Protein AF-Q2LK10-F1 (afdb_monomer)

Foldseek 3Di:
DVVLVVVLVVVCVVPVADDPVVLVVSCVVVVHDSVVSGD

Organism: Rana temporaria (NCBI:txid8407)

InterPro domains:
  IPR001356 Homeodomain [PF00046] (2-39)
  IPR001356 Homeodomain [PS50071] (1-39)
  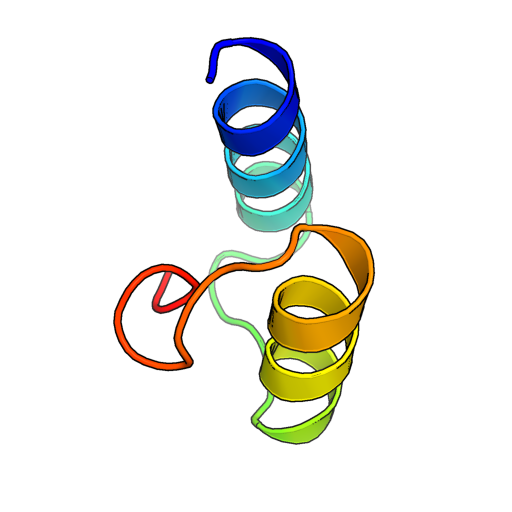IPR001356 Homeodomain [cd00086] (1-39)
  IPR009057 Homedomain-like superfamily [SSF46689] (1-39)

Structure (mmCIF, N/CA/C/O backbone):
data_AF-Q2LK10-F1
#
_entry.id   AF-Q2LK10-F1
#
loop_
_atom_site.group_PDB
_atom_site.id
_atom_site.type_symbol
_atom_site.label_atom_id
_atom_site.label_alt_id
_atom_site.label_comp_id
_atom_site.label_asym_id
_atom_site.label_entity_id
_atom_site.label_seq_id
_atom_site.pdbx_PDB_ins_code
_atom_site.Cartn_x
_atom_site.Cartn_y
_atom_site.Cartn_z
_atom_site.occupancy
_atom_site.B_iso_or_equiv
_atom_site.auth_seq_id
_atom_site.auth_comp_id
_atom_site.auth_asym_id
_atom_site.auth_atom_id
_atom_site.pdbx_PDB_model_num
ATOM 1 N N . SER A 1 1 ? 8.008 1.087 -12.157 1.00 64.81 1 SER A N 1
ATOM 2 C 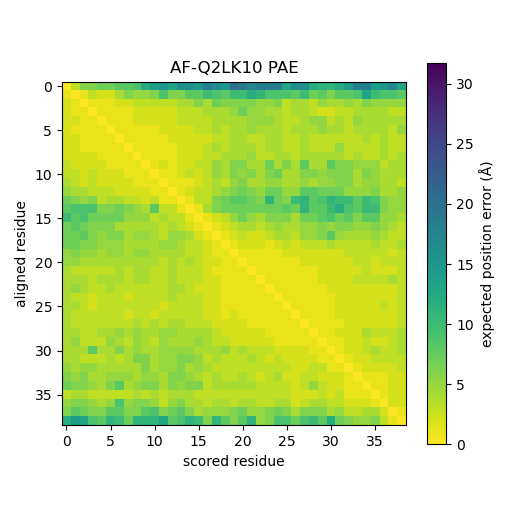CA . SER A 1 1 ? 8.306 2.344 -11.441 1.00 64.81 1 SER A CA 1
ATOM 3 C C . SER A 1 1 ? 7.191 3.387 -11.494 1.00 64.81 1 SER A C 1
ATOM 5 O O . SER A 1 1 ? 6.562 3.562 -10.466 1.00 64.81 1 SER A O 1
ATOM 7 N N . LYS A 1 2 ? 6.862 4.050 -12.624 1.00 80.25 2 LYS A N 1
ATOM 8 C CA . LYS A 1 2 ? 5.761 5.058 -12.649 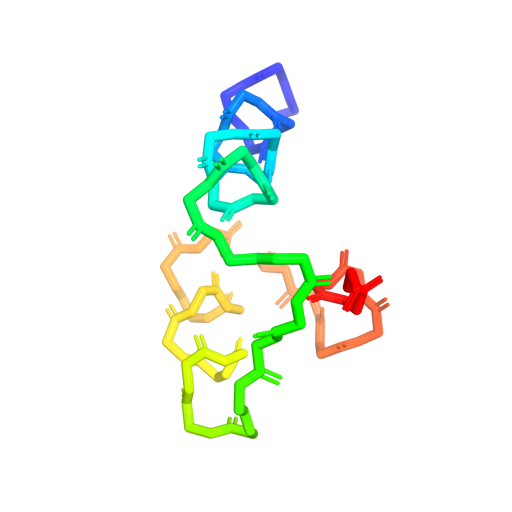1.00 80.25 2 LYS A CA 1
ATOM 9 C C . LYS A 1 2 ? 4.364 4.472 -12.383 1.00 80.25 2 LYS A C 1
ATOM 11 O O . LYS A 1 2 ? 3.556 5.099 -11.719 1.00 80.25 2 LYS A O 1
ATOM 16 N N . PHE A 1 3 ? 4.119 3.252 -12.862 1.00 85.94 3 PHE A N 1
ATOM 17 C CA . PHE A 1 3 ? 2.870 2.520 -12.626 1.00 85.94 3 PHE A CA 1
ATOM 18 C C . PHE A 1 3 ? 2.645 2.197 -11.140 1.00 85.94 3 PHE A C 1
ATOM 20 O O . PHE A 1 3 ? 1.578 2.453 -10.608 1.00 85.94 3 PHE A O 1
ATOM 27 N N . GLN A 1 4 ? 3.677 1.698 -10.452 1.00 84.56 4 GLN A N 1
ATOM 28 C CA . GLN A 1 4 ? 3.596 1.358 -9.025 1.00 84.56 4 GLN A CA 1
ATOM 29 C C . GLN A 1 4 ? 3.290 2.590 -8.164 1.00 84.56 4 GLN A C 1
ATOM 31 O O . GLN A 1 4 ? 2.532 2.485 -7.210 1.00 84.56 4 GLN A O 1
ATOM 36 N N . LEU A 1 5 ? 3.855 3.750 -8.524 1.00 84.94 5 LEU A N 1
ATOM 37 C CA . LEU A 1 5 ? 3.586 5.008 -7.832 1.00 84.94 5 LEU A CA 1
ATOM 38 C C . LEU A 1 5 ? 2.130 5.457 -8.021 1.00 84.94 5 LEU A C 1
ATOM 40 O O . LEU A 1 5 ? 1.470 5.745 -7.033 1.00 84.94 5 LEU A O 1
ATOM 44 N N . ALA A 1 6 ? 1.613 5.425 -9.253 1.00 89.31 6 ALA A N 1
ATOM 45 C CA . ALA A 1 6 ? 0.227 5.802 -9.536 1.00 89.31 6 ALA A CA 1
ATOM 46 C C . ALA A 1 6 ? -0.794 4.921 -8.788 1.00 89.31 6 ALA A C 1
ATOM 48 O O . ALA A 1 6 ? -1.814 5.415 -8.318 1.00 89.31 6 ALA A O 1
ATOM 49 N N . GLU A 1 7 ? -0.503 3.626 -8.637 1.00 87.50 7 GLU A N 1
ATOM 50 C CA . GLU A 1 7 ? -1.350 2.696 -7.878 1.00 87.50 7 GLU A CA 1
ATOM 51 C C . GLU A 1 7 ? -1.338 2.997 -6.369 1.00 87.50 7 GLU A C 1
ATOM 53 O O . GLU A 1 7 ? -2.381 2.927 -5.722 1.00 87.50 7 GLU A O 1
ATOM 58 N N . LEU A 1 8 ? -0.176 3.356 -5.809 1.00 86.56 8 LEU A N 1
ATOM 59 C CA . LEU A 1 8 ? -0.049 3.746 -4.400 1.00 86.56 8 LEU A CA 1
ATOM 60 C C . LEU A 1 8 ? -0.717 5.097 -4.118 1.00 86.56 8 LEU A C 1
ATOM 62 O O . LEU A 1 8 ? -1.430 5.228 -3.129 1.00 86.56 8 LEU A O 1
ATOM 66 N N . GLU A 1 9 ? -0.530 6.080 -5.001 1.00 87.75 9 GLU A N 1
ATOM 67 C CA . GLU A 1 9 ? -1.195 7.386 -4.924 1.00 87.75 9 GLU A CA 1
ATOM 68 C C . GLU A 1 9 ? -2.720 7.239 -5.044 1.00 87.75 9 GLU A C 1
ATOM 70 O O . GLU A 1 9 ? -3.465 7.875 -4.301 1.00 87.75 9 GLU A O 1
ATOM 75 N N . GLY A 1 10 ? -3.191 6.357 -5.933 1.00 86.44 10 GLY A N 1
ATOM 76 C CA . GLY A 1 10 ? -4.605 6.015 -6.073 1.00 86.44 10 GLY A CA 1
ATOM 77 C C . GLY A 1 10 ? -5.199 5.395 -4.808 1.00 86.44 10 GLY A C 1
ATOM 78 O O . GLY A 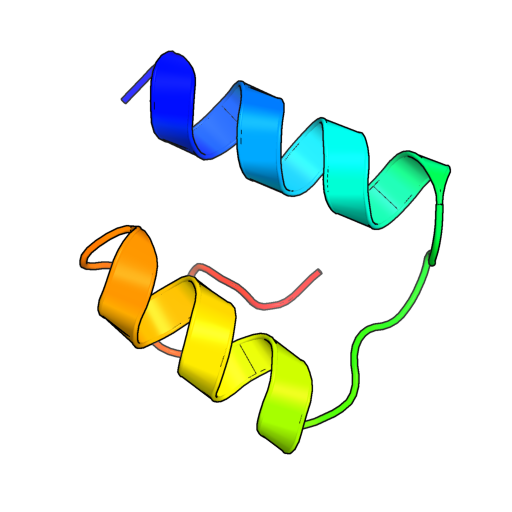1 10 ? -6.276 5.803 -4.379 1.00 86.44 10 GLY A O 1
ATOM 79 N N . GLU A 1 11 ? -4.497 4.448 -4.183 1.00 84.88 11 GLU A N 1
ATOM 80 C CA . GLU A 1 11 ? -4.950 3.836 -2.930 1.00 84.88 11 GLU A CA 1
ATOM 81 C C . GLU A 1 11 ? -4.936 4.852 -1.773 1.00 84.88 11 GLU A C 1
ATOM 83 O O . GLU A 1 11 ? -5.908 4.900 -1.028 1.00 84.88 11 GLU A O 1
ATOM 88 N N . PHE A 1 12 ? -3.927 5.730 -1.678 1.00 84.19 12 PHE A N 1
ATOM 89 C CA . PHE A 1 12 ? -3.872 6.803 -0.672 1.00 84.19 12 PHE A CA 1
ATOM 90 C C . PHE A 1 12 ? -5.030 7.806 -0.802 1.00 84.19 12 PHE A C 1
ATOM 92 O O . PHE A 1 12 ? -5.607 8.224 0.199 1.00 84.19 12 PHE A O 1
ATOM 99 N N . MET A 1 13 ? -5.417 8.168 -2.031 1.00 82.62 13 MET A N 1
ATOM 100 C CA . MET A 1 13 ? -6.570 9.049 -2.268 1.00 82.62 13 MET A CA 1
ATOM 101 C C . MET A 1 13 ? -7.903 8.436 -1.810 1.00 82.62 13 MET A C 1
ATOM 103 O O .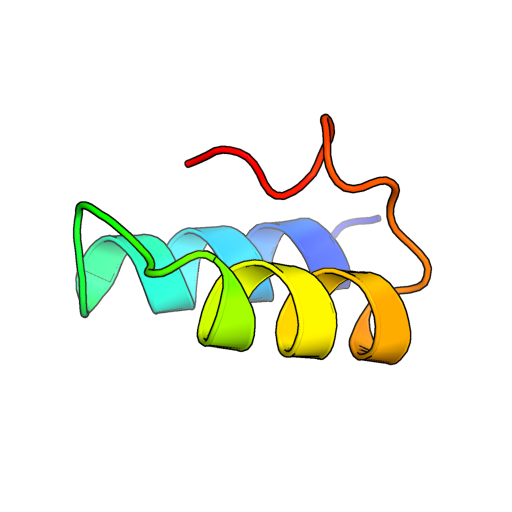 MET A 1 13 ? -8.834 9.176 -1.498 1.00 82.62 13 MET A O 1
ATOM 107 N N . VAL A 1 14 ? -8.012 7.102 -1.787 1.00 82.81 14 VAL A N 1
ATOM 108 C CA . VAL A 1 14 ? -9.224 6.379 -1.364 1.00 82.81 14 VAL A CA 1
ATOM 109 C C . VAL A 1 14 ? -9.181 6.045 0.128 1.00 82.81 14 VAL A C 1
ATOM 111 O O . VAL A 1 14 ? -10.204 6.134 0.803 1.00 82.81 14 VAL A O 1
ATOM 114 N N . ASN A 1 15 ? -8.009 5.679 0.645 1.00 81.19 15 ASN A N 1
ATOM 115 C CA . ASN A 1 15 ? -7.765 5.326 2.034 1.00 81.19 15 ASN A CA 1
ATOM 116 C C . ASN A 1 15 ? -6.383 5.836 2.454 1.00 81.19 15 ASN A C 1
ATOM 118 O O . ASN A 1 15 ? -5.362 5.267 2.072 1.00 81.19 15 ASN A O 1
ATOM 122 N N . GLU A 1 16 ? -6.356 6.846 3.323 1.00 80.00 16 GLU A N 1
ATOM 123 C CA . GLU A 1 16 ? -5.106 7.389 3.878 1.00 80.00 16 GLU A CA 1
ATOM 124 C C . GLU A 1 16 ? -4.299 6.325 4.650 1.00 80.00 16 GLU A C 1
ATOM 126 O O . GLU A 1 16 ? -3.084 6.429 4.770 1.00 80.00 16 GLU A O 1
ATOM 131 N N . PHE A 1 17 ? -4.964 5.261 5.122 1.00 83.25 17 PHE A N 1
ATOM 132 C CA . PHE A 1 17 ? -4.339 4.130 5.802 1.00 83.25 17 PHE A CA 1
ATOM 133 C C . PHE A 1 17 ? -4.846 2.798 5.250 1.00 83.25 17 PHE A C 1
ATOM 135 O O . PHE A 1 17 ? -6.053 2.571 5.149 1.00 83.25 17 PHE A O 1
ATOM 142 N N . ILE A 1 18 ? -3.928 1.863 4.992 1.00 84.94 18 ILE A N 1
ATOM 143 C CA . ILE A 1 18 ? -4.271 0.510 4.536 1.00 84.94 18 ILE A CA 1
ATOM 144 C C . ILE A 1 18 ? -4.042 -0.551 5.617 1.00 84.94 18 ILE A C 1
ATOM 146 O O . ILE A 1 18 ? -3.057 -0.548 6.368 1.00 84.94 18 ILE A O 1
ATOM 150 N N . THR A 1 19 ? -4.954 -1.523 5.679 1.00 88.56 19 THR A N 1
ATOM 151 C CA . THR A 1 19 ? -4.841 -2.663 6.596 1.00 88.56 19 THR A CA 1
ATOM 152 C C . THR A 1 19 ? -3.673 -3.574 6.208 1.00 88.56 19 THR A C 1
ATOM 154 O O . THR A 1 19 ? -3.210 -3.579 5.068 1.00 88.56 19 THR A O 1
ATOM 157 N N . ARG A 1 20 ? -3.207 -4.415 7.142 1.00 88.44 20 ARG A N 1
ATOM 158 C CA . ARG A 1 20 ? -2.142 -5.400 6.868 1.00 88.44 20 ARG A CA 1
ATOM 159 C C . ARG A 1 20 ? -2.503 -6.361 5.728 1.00 88.44 20 ARG A C 1
ATOM 161 O O . ARG A 1 20 ? -1.626 -6.744 4.963 1.00 88.44 20 ARG A O 1
ATOM 168 N N . GLN A 1 21 ? -3.776 -6.744 5.616 1.00 89.38 21 GLN A N 1
ATOM 169 C CA . GLN A 1 21 ? -4.250 -7.586 4.518 1.00 89.38 21 GLN A CA 1
ATOM 170 C C . GLN A 1 21 ? -4.106 -6.855 3.181 1.00 89.38 21 GLN A C 1
ATOM 172 O O . GLN A 1 21 ? -3.479 -7.378 2.265 1.00 89.38 21 GLN A O 1
ATOM 177 N N . ARG A 1 22 ? -4.616 -5.621 3.103 1.00 86.44 22 ARG A N 1
ATOM 178 C CA . ARG A 1 22 ? -4.565 -4.826 1.876 1.00 86.44 22 ARG A CA 1
ATOM 179 C C . ARG A 1 22 ? -3.131 -4.511 1.451 1.00 86.44 22 ARG A C 1
ATOM 181 O O . ARG A 1 22 ? -2.800 -4.571 0.272 1.00 86.44 22 ARG A O 1
ATOM 188 N N . ARG A 1 23 ? -2.258 -4.264 2.427 1.00 89.25 23 ARG A N 1
ATOM 189 C CA . ARG A 1 23 ? -0.821 -4.072 2.224 1.00 89.25 23 ARG A CA 1
ATOM 190 C C . ARG A 1 23 ? -0.157 -5.293 1.588 1.00 89.25 23 ARG A C 1
ATOM 192 O O . ARG A 1 23 ? 0.610 -5.142 0.643 1.00 89.25 23 ARG A O 1
ATOM 199 N N . ARG A 1 24 ? -0.505 -6.498 2.048 1.00 90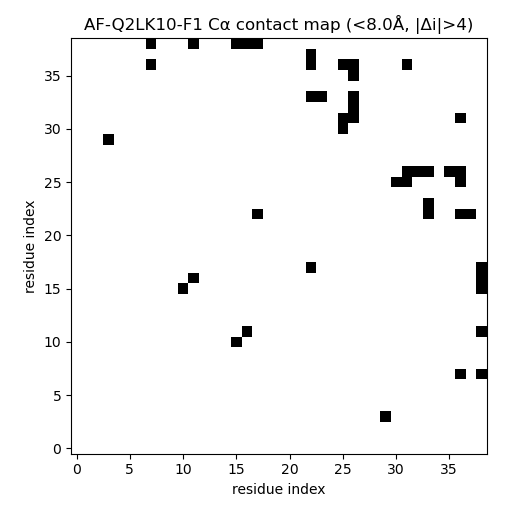.19 24 ARG A N 1
ATOM 200 C CA . ARG A 1 24 ? -0.003 -7.751 1.471 1.00 90.19 24 ARG A CA 1
ATOM 201 C C . ARG A 1 24 ? -0.475 -7.945 0.029 1.00 90.19 24 ARG A C 1
ATOM 203 O O . ARG A 1 24 ? 0.338 -8.251 -0.831 1.00 90.19 24 ARG A O 1
ATOM 210 N N . GLU A 1 25 ? -1.748 -7.672 -0.249 1.00 91.06 25 GLU A N 1
ATOM 211 C CA . GLU A 1 25 ? -2.299 -7.728 -1.613 1.00 91.06 25 GLU A CA 1
ATOM 212 C C . GLU A 1 25 ? -1.577 -6.764 -2.572 1.00 91.06 25 GLU A C 1
ATOM 214 O O . GLU A 1 25 ? -1.248 -7.139 -3.697 1.00 91.06 25 GLU A O 1
ATOM 219 N N . LEU A 1 26 ? -1.292 -5.533 -2.129 1.00 89.44 26 LEU A N 1
ATOM 220 C CA . LEU A 1 26 ? -0.535 -4.552 -2.914 1.00 89.44 26 LEU A CA 1
ATOM 221 C C . LEU A 1 26 ? 0.928 -4.966 -3.115 1.00 89.44 26 LEU A C 1
ATOM 223 O O . LEU A 1 26 ? 1.453 -4.819 -4.217 1.00 89.44 26 LEU A O 1
ATOM 227 N N . SER A 1 27 ? 1.570 -5.487 -2.070 1.00 91.56 27 SER A N 1
ATOM 228 C CA . SER A 1 27 ? 2.942 -6.006 -2.105 1.00 91.56 27 SER A CA 1
ATOM 229 C C . SER A 1 27 ? 3.078 -7.109 -3.158 1.00 91.56 27 SER A C 1
ATOM 231 O O . SER A 1 27 ? 3.936 -7.006 -4.037 1.00 91.56 27 SER A O 1
ATOM 233 N N . ASP A 1 28 ? 2.166 -8.085 -3.136 1.00 92.12 28 ASP A N 1
ATOM 234 C CA . ASP A 1 28 ? 2.152 -9.219 -4.062 1.00 92.12 28 ASP A CA 1
ATOM 235 C C . ASP A 1 28 ? 1.830 -8.776 -5.503 1.00 92.12 28 ASP A C 1
ATOM 237 O O . ASP A 1 28 ? 2.471 -9.230 -6.450 1.00 92.12 28 ASP A O 1
ATOM 241 N N . ARG A 1 29 ? 0.876 -7.849 -5.692 1.00 91.62 29 ARG A N 1
ATOM 242 C CA . ARG A 1 29 ? 0.476 -7.356 -7.026 1.00 91.62 29 ARG A CA 1
ATOM 243 C C . ARG A 1 29 ? 1.539 -6.480 -7.687 1.00 91.62 29 ARG A C 1
ATOM 245 O O . ARG A 1 29 ? 1.708 -6.533 -8.903 1.00 91.62 29 ARG A O 1
ATOM 252 N N . LEU A 1 30 ? 2.206 -5.629 -6.909 1.00 90.44 30 LEU A N 1
ATOM 253 C CA . LEU A 1 30 ? 3.178 -4.655 -7.413 1.00 90.44 30 LEU A CA 1
ATOM 254 C C . LEU A 1 30 ? 4.625 -5.150 -7.336 1.00 90.44 30 LEU A C 1
ATOM 256 O O . LEU A 1 30 ? 5.529 -4.408 -7.735 1.00 90.44 30 LEU A O 1
ATOM 260 N N . SER A 1 31 ? 4.847 -6.369 -6.835 1.00 90.56 31 SER A N 1
ATOM 261 C CA . SER A 1 31 ? 6.174 -6.925 -6.551 1.00 90.56 31 SER A CA 1
ATOM 262 C C . SER A 1 31 ? 7.027 -5.963 -5.711 1.00 90.56 31 SER A C 1
ATOM 264 O O . SER A 1 31 ? 8.193 -5.709 -6.016 1.00 90.56 31 SER A O 1
ATOM 266 N N . LEU A 1 32 ? 6.413 -5.376 -4.681 1.00 88.38 32 LEU A N 1
ATOM 267 C CA . LEU A 1 32 ? 7.029 -4.444 -3.731 1.00 88.38 32 LEU A CA 1
ATOM 268 C C . LEU A 1 32 ? 7.166 -5.111 -2.364 1.00 88.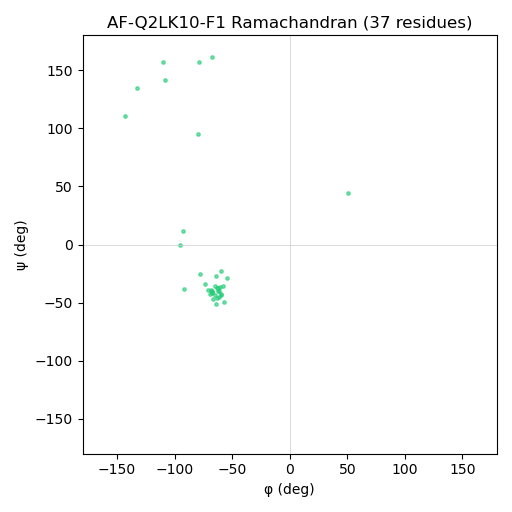38 32 LEU A C 1
ATOM 270 O O . LEU A 1 32 ? 6.418 -6.029 -2.052 1.00 88.38 32 LEU A O 1
ATOM 274 N N . SER A 1 33 ? 8.082 -4.645 -1.517 1.00 88.75 33 SER A N 1
ATOM 275 C CA . SER A 1 33 ? 8.181 -5.133 -0.136 1.00 88.75 33 SER A CA 1
ATOM 276 C C . SER A 1 33 ? 7.118 -4.504 0.767 1.00 88.75 33 SER A C 1
ATOM 278 O O . SER A 1 33 ? 6.673 -3.387 0.510 1.00 88.75 33 SER A O 1
ATOM 280 N N . ASP A 1 34 ? 6.773 -5.166 1.879 1.00 82.44 34 ASP A N 1
ATOM 281 C CA . ASP A 1 34 ? 5.814 -4.646 2.878 1.00 82.44 34 ASP A CA 1
ATOM 282 C C . ASP A 1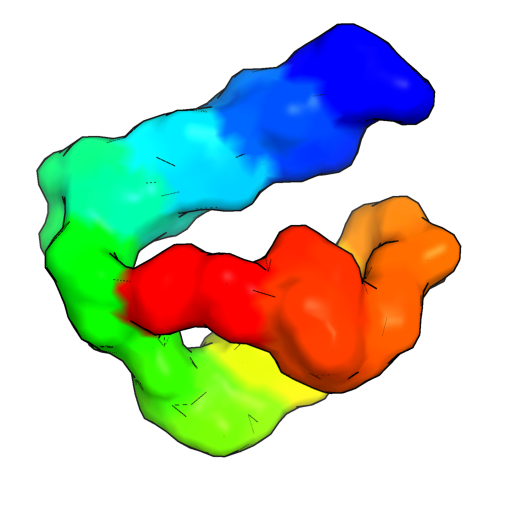 34 ? 6.202 -3.247 3.398 1.00 82.44 34 ASP A C 1
ATOM 284 O O . ASP A 1 34 ? 5.349 -2.428 3.732 1.00 82.44 34 ASP A O 1
ATOM 288 N N . GLN A 1 35 ? 7.505 -2.945 3.409 1.00 85.12 35 GLN A N 1
ATOM 289 C CA . GLN A 1 35 ? 8.027 -1.633 3.779 1.00 85.12 35 GLN A CA 1
ATOM 290 C C . GLN A 1 35 ? 7.788 -0.571 2.693 1.00 85.12 35 GLN A C 1
ATOM 292 O O . GLN A 1 35 ? 7.578 0.590 3.026 1.00 85.12 35 GLN A O 1
ATOM 297 N N . GLN A 1 36 ? 7.815 -0.946 1.411 1.00 84.50 36 GLN A N 1
ATOM 298 C CA . GLN A 1 36 ? 7.598 -0.036 0.279 1.00 84.50 36 GLN A CA 1
ATOM 299 C C . GLN A 1 36 ? 6.122 0.297 0.046 1.00 84.50 36 GLN A C 1
ATOM 301 O O . GLN A 1 36 ? 5.821 1.349 -0.504 1.00 84.50 36 GLN A O 1
ATOM 306 N N . VAL A 1 37 ? 5.209 -0.579 0.466 1.00 83.25 37 VAL A N 1
ATOM 307 C CA . VAL A 1 37 ? 3.753 -0.355 0.402 1.00 83.25 37 VAL A CA 1
ATOM 308 C C . VAL A 1 37 ? 3.195 0.261 1.690 1.00 83.25 37 VAL A C 1
ATOM 310 O O . VAL A 1 37 ? 1.985 0.277 1.902 1.00 83.25 37 VAL A O 1
ATOM 313 N N . LYS A 1 38 ? 4.067 0.740 2.584 1.00 81.50 38 LYS A N 1
ATOM 314 C CA . LYS A 1 38 ? 3.667 1.441 3.801 1.00 81.50 38 LYS A CA 1
ATOM 315 C C . LYS A 1 38 ? 3.325 2.892 3.449 1.00 81.50 38 LYS A C 1
ATOM 317 O O . LYS A 1 38 ? 4.213 3.737 3.370 1.00 81.50 38 LYS A O 1
ATOM 322 N N . ILE A 1 39 ? 2.037 3.117 3.238 1.00 71.25 39 ILE A N 1
ATOM 323 C CA . ILE A 1 39 ? 1.372 4.418 3.152 1.00 71.25 39 ILE A CA 1
ATOM 324 C C . ILE A 1 39 ? 0.641 4.687 4.465 1.00 71.25 39 ILE A C 1
ATOM 326 O O . ILE A 1 39 ? 0.091 3.712 5.040 1.00 71.25 39 ILE A O 1
#

Secondary structure (DSSP, 8-state):
-HHHHHHHHHHHHH-SS--HHHHHHHHHHHT--TTTT--

Mean predicted aligned error: 3.86 Å

Solvent-accessible surface area (backbone atoms only — not comparable to full-atom values): 2360 Å² total; per-residue (Å²): 110,75,65,58,48,54,54,51,55,53,45,41,76,76,37,74,65,69,51,75,68,57,30,49,54,49,13,67,74,63,76,43,52,71,76,75,54,65,94

Sequence (39 aa):
SKFQLAELEGEFMVNEFITRQRRRELSDRLSLSDQQVKI

Radius of gyration: 8.95 Å; Cα contacts (8 Å, |Δi|>4): 23; chains: 1; bounding box: 18×18×20 Å

Nearest PDB structures (foldseek):
  1du0-assembly1_A  TM=9.600E-01  e=1.503E-02  Drosophila melanogaster
  5jlx-assembly1_A  TM=9.706E-01  e=1.732E-02  Drosophila melanogaster
  2hot-a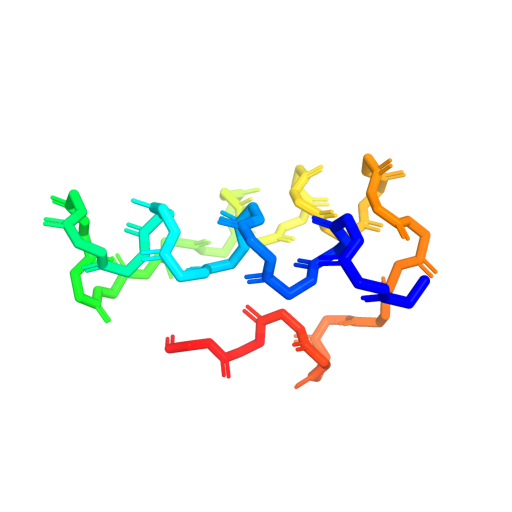ssembly1_A  TM=9.791E-01  e=3.277E-02  Drosophila melanogaster
  4qtr-assembly2_D  TM=9.702E-01  e=7.667E-02  Drosophila melanogaster
  4ndl-assembly1_B  TM=9.077E-01  e=6.654E-02  Drosophila melanogaster

pLDDT: mean 85.54, std 5.29, range [64.81, 92.12]